Protein AF-A0A7C6LMD6-F1 (afdb_monomer)

Sequence (128 aa):
MHQFEVVVISTDDIRRDVFGVQFDPELEPAVWKLAYERLEAALQAEKVVCFDATNTTIERRKPLIERAKKYNAAVEAVVFLQDPAVLLKRNAERPPGKKVPEEVIWEKVQDMEIPSFQEGFDRILIYR

Secondary structure (DSSP, 8-state):
-----EEEEEHHHHHHHHH--S--TTTHHHHHHHHHHHHHHHHHTT-EEEEES---SHHHHHHHHHHHHHTT---EEEEE---HHHHHHHHHTSPTTT---HHHHHHHHHT-----GGGT-SEEEEE-

Radius of gyration: 15.58 Å; Cα contacts (8 Å, |Δi|>4): 139; chains: 1; bounding box: 39×35×38 Å

pLDDT: mean 94.25, std 9.13, range [37.62, 98.5]

Nearest PDB structures (foldseek):
  4gp6-assembly1_B-2  TM=9.098E-01  e=7.990E-08  Acetivibrio thermocellus ATCC 27405
  4jst-assembly1_B  TM=9.126E-01  e=2.803E-07  Acetivibrio thermocellus ATCC 27405
  4mde-assembly1_A  TM=9.095E-01  e=1.109E-06  Acetivibrio thermocellus ATCC 27405
  4gp7-assembly1_B-2  TM=9.125E-01  e=1.326E-06  Acetivibrio thermocellus ATCC 27405
  9drz-assembly3_C  TM=7.047E-01  e=1.323E-04  Lichtheimia corymbifera

Mean predicted aligned error: 3.6 Å

Structure (mmCIF, N/CA/C/O backbone):
data_AF-A0A7C6LMD6-F1
#
_entry.id   AF-A0A7C6LMD6-F1
#
loop_
_atom_site.group_PDB
_atom_site.id
_atom_site.type_symbol
_atom_site.label_atom_id
_atom_site.label_alt_id
_atom_site.label_comp_id
_atom_site.label_asym_id
_atom_site.label_entity_id
_atom_site.label_seq_id
_atom_site.pdbx_PDB_ins_code
_atom_site.Cartn_x
_atom_site.Cartn_y
_atom_site.Cartn_z
_atom_site.occupancy
_atom_site.B_iso_or_equiv
_atom_site.auth_seq_id
_atom_site.auth_comp_id
_atom_site.auth_asym_id
_atom_site.auth_atom_id
_atom_site.pdbx_PDB_model_num
ATOM 1 N N . MET A 1 1 ? -20.567 -22.809 2.488 1.00 37.62 1 MET A N 1
ATOM 2 C CA . MET A 1 1 ? -19.432 -21.939 2.859 1.00 37.62 1 MET A CA 1
ATOM 3 C C . MET A 1 1 ? -19.731 -20.578 2.268 1.00 37.62 1 MET A C 1
ATOM 5 O O . MET A 1 1 ? -19.911 -20.511 1.061 1.00 37.62 1 MET A O 1
ATOM 9 N N . HIS A 1 2 ? -19.914 -19.543 3.086 1.00 45.59 2 HIS A N 1
ATOM 10 C CA . HIS A 1 2 ? -20.152 -18.197 2.566 1.00 45.59 2 HIS A CA 1
ATOM 11 C C . HIS A 1 2 ? -18.850 -17.734 1.900 1.00 45.59 2 HIS A C 1
ATOM 13 O O . HIS A 1 2 ? -17.845 -17.555 2.584 1.00 45.59 2 HIS A O 1
ATOM 19 N N . GLN A 1 3 ? -18.834 -17.652 0.567 1.00 49.62 3 GLN A N 1
ATOM 20 C CA . GLN A 1 3 ? 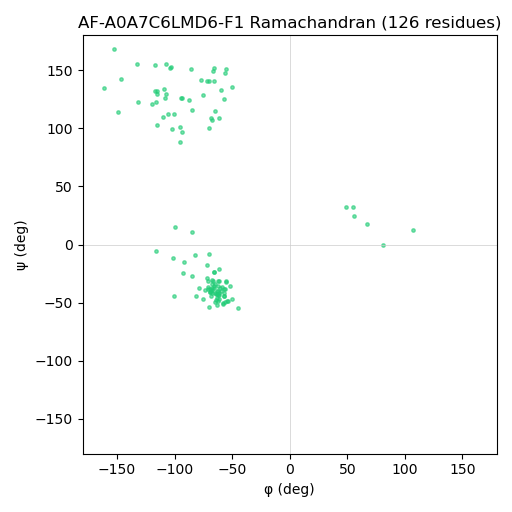-17.778 -16.953 -0.159 1.00 49.62 3 GLN A CA 1
ATOM 21 C C . GLN A 1 3 ? -17.849 -15.496 0.290 1.00 49.62 3 GLN A C 1
AT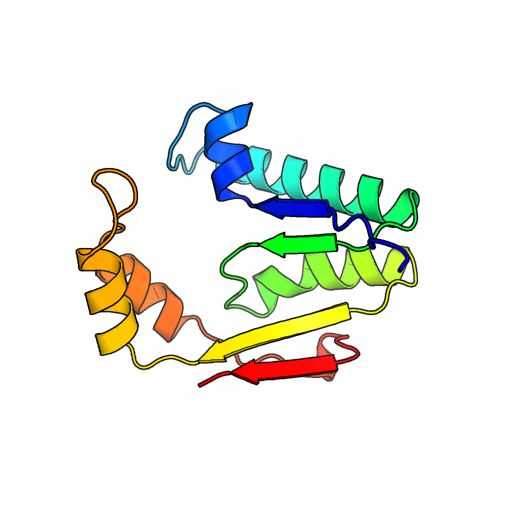OM 23 O O . GLN A 1 3 ? -18.816 -14.803 -0.016 1.00 49.62 3 GLN A O 1
ATOM 28 N N . PHE A 1 4 ? -16.870 -15.047 1.069 1.00 54.78 4 PHE A N 1
ATOM 29 C CA . PHE A 1 4 ? -16.697 -13.621 1.291 1.00 54.78 4 PHE A CA 1
ATOM 30 C C . PHE A 1 4 ? -16.333 -13.009 -0.060 1.00 54.78 4 PHE A C 1
ATOM 32 O O . PHE A 1 4 ? -15.308 -13.349 -0.648 1.00 54.78 4 PHE A O 1
ATOM 39 N N . GLU A 1 5 ? -17.215 -12.166 -0.583 1.00 79.06 5 GLU A N 1
ATOM 40 C CA . GLU A 1 5 ? -16.933 -11.367 -1.766 1.00 79.06 5 GLU A CA 1
ATOM 41 C C . GLU A 1 5 ? -15.902 -10.306 -1.363 1.00 79.06 5 GLU A C 1
ATOM 43 O O . GLU A 1 5 ? -16.228 -9.325 -0.693 1.00 79.06 5 GLU A O 1
ATOM 48 N N . VAL A 1 6 ? -14.635 -10.565 -1.693 1.00 90.75 6 VAL A N 1
ATOM 49 C CA . VAL A 1 6 ? -13.526 -9.644 -1.433 1.00 90.75 6 VAL A CA 1
ATOM 50 C C . VAL A 1 6 ? -13.400 -8.690 -2.611 1.00 90.75 6 VAL A C 1
ATOM 52 O O . VAL A 1 6 ? -13.213 -9.117 -3.750 1.00 90.75 6 VAL A O 1
ATOM 55 N N . VAL A 1 7 ? -13.460 -7.392 -2.331 1.00 96.06 7 VAL A N 1
ATOM 56 C CA . VAL A 1 7 ? -13.185 -6.345 -3.314 1.00 96.06 7 VAL A CA 1
ATOM 57 C C . VAL A 1 7 ? -11.680 -6.110 -3.350 1.00 96.06 7 VAL A C 1
ATOM 59 O O . VAL A 1 7 ? -11.092 -5.677 -2.360 1.00 96.06 7 VAL A O 1
ATOM 62 N N . VAL A 1 8 ? -11.046 -6.390 -4.487 1.00 97.12 8 VAL A N 1
ATOM 63 C CA . VAL A 1 8 ? -9.627 -6.082 -4.701 1.00 97.12 8 VAL A CA 1
ATOM 64 C C . VAL A 1 8 ? -9.511 -4.718 -5.373 1.00 97.12 8 VAL A C 1
ATOM 6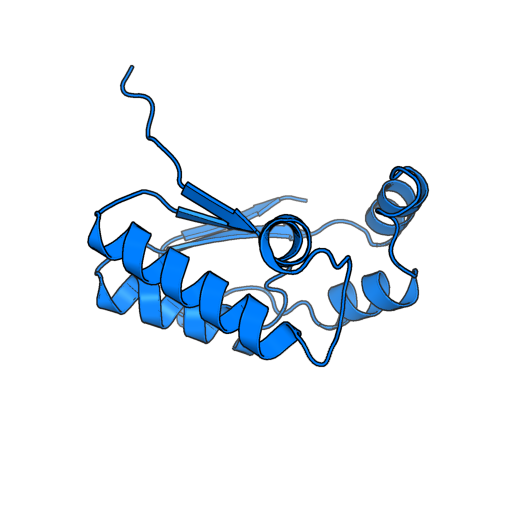6 O O . VAL A 1 8 ? -10.113 -4.476 -6.418 1.00 97.12 8 VAL A O 1
ATOM 69 N N . ILE A 1 9 ? -8.736 -3.819 -4.771 1.00 97.88 9 ILE A N 1
ATOM 70 C CA . ILE A 1 9 ? -8.435 -2.496 -5.317 1.00 97.88 9 ILE A CA 1
ATOM 71 C C . ILE A 1 9 ? -6.941 -2.450 -5.605 1.00 97.88 9 ILE A C 1
ATOM 73 O O . ILE A 1 9 ? -6.147 -2.285 -4.684 1.00 97.88 9 ILE A O 1
ATOM 77 N N . SER A 1 10 ? -6.570 -2.588 -6.877 1.00 97.31 10 SER A N 1
ATOM 78 C CA . SER A 1 10 ? -5.183 -2.477 -7.329 1.00 97.31 10 SER A CA 1
ATOM 79 C C . SER A 1 10 ? -4.959 -1.172 -8.086 1.00 97.31 10 SER A C 1
ATOM 81 O O . SER A 1 10 ? -5.701 -0.840 -9.014 1.00 97.31 10 SER A O 1
ATOM 83 N N . THR A 1 11 ? -3.921 -0.423 -7.707 1.00 96.25 11 THR A N 1
ATOM 84 C CA . THR A 1 11 ? -3.552 0.803 -8.443 1.00 96.25 11 THR A CA 1
ATOM 85 C C . THR A 1 11 ? -3.055 0.499 -9.855 1.00 96.25 11 THR A C 1
ATOM 87 O O . THR A 1 11 ? -3.329 1.279 -10.762 1.00 96.25 11 THR A O 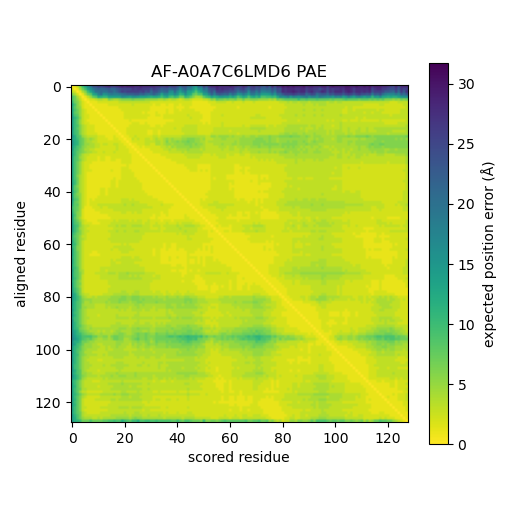1
ATOM 90 N N . ASP A 1 12 ? -2.419 -0.655 -10.078 1.00 93.75 12 ASP A N 1
ATOM 91 C CA . ASP A 1 12 ? -1.988 -1.086 -11.414 1.00 93.75 12 ASP A CA 1
ATOM 92 C C . ASP A 1 12 ? -3.178 -1.444 -12.309 1.00 93.75 12 ASP A C 1
ATOM 94 O O . ASP A 1 12 ? -3.184 -1.106 -13.494 1.00 93.75 12 ASP A O 1
ATOM 98 N N . ASP A 1 13 ? -4.213 -2.077 -11.750 1.00 95.31 13 ASP A N 1
ATOM 99 C CA . ASP A 1 13 ? -5.449 -2.341 -12.490 1.00 95.31 13 ASP A CA 1
ATOM 100 C C . ASP A 1 13 ? -6.200 -1.046 -12.798 1.00 95.31 13 ASP A C 1
ATOM 102 O O . ASP A 1 13 ? -6.713 -0.885 -13.899 1.00 95.31 13 ASP A O 1
ATOM 106 N N . ILE A 1 14 ? -6.208 -0.073 -11.881 1.00 97.25 14 ILE A N 1
ATOM 107 C CA . ILE A 1 14 ? -6.787 1.249 -12.155 1.00 97.25 14 ILE A CA 1
ATOM 108 C C . ILE A 1 14 ? -6.034 1.955 -13.290 1.00 97.25 14 ILE A C 1
ATOM 110 O O . ILE A 1 14 ? -6.677 2.427 -14.229 1.00 97.25 14 ILE A O 1
ATOM 114 N N . ARG A 1 15 ? -4.695 2.004 -13.240 1.00 96.31 15 ARG A N 1
ATOM 115 C CA . ARG A 1 15 ? -3.861 2.583 -14.311 1.00 96.31 15 ARG A CA 1
ATOM 116 C C . ARG A 1 15 ? -4.195 1.956 -15.665 1.00 96.31 15 ARG A C 1
ATOM 118 O O . ARG A 1 15 ? -4.469 2.672 -16.626 1.00 96.31 15 ARG A O 1
ATOM 125 N N . ARG A 1 16 ? -4.246 0.624 -15.717 1.00 94.56 16 ARG A N 1
ATOM 126 C CA . ARG A 1 16 ? -4.485 -0.132 -16.950 1.00 94.56 16 ARG A CA 1
ATOM 127 C C . ARG A 1 16 ? -5.916 0.013 -17.461 1.00 94.56 16 ARG A C 1
ATOM 129 O O . ARG A 1 16 ? -6.111 0.361 -18.619 1.00 94.56 16 ARG A O 1
ATOM 136 N N . ASP A 1 17 ? -6.905 -0.268 -16.620 1.00 96.00 17 ASP A N 1
ATOM 137 C CA . ASP A 1 17 ? -8.288 -0.481 -17.060 1.00 96.00 17 ASP A CA 1
ATOM 138 C C . ASP A 1 17 ? -9.065 0.832 -17.204 1.00 96.00 17 ASP A C 1
ATOM 140 O O . ASP A 1 17 ? -10.000 0.910 -17.998 1.00 96.00 17 ASP A O 1
ATOM 144 N N . VAL A 1 18 ? -8.691 1.866 -16.442 1.00 96.62 18 VAL A N 1
ATOM 145 C CA . VAL A 1 18 ? -9.368 3.173 -16.468 1.00 96.62 18 VAL A CA 1
ATOM 146 C C . VAL A 1 18 ? -8.594 4.190 -17.294 1.00 96.62 18 VAL A C 1
ATOM 148 O O . VAL A 1 18 ? -9.194 4.920 -18.077 1.00 96.62 18 VAL A O 1
ATOM 151 N N . PHE A 1 19 ? -7.272 4.243 -17.124 1.00 94.69 19 PHE A N 1
ATOM 152 C CA . PHE A 1 19 ? -6.434 5.259 -17.765 1.00 94.69 19 PHE A CA 1
ATOM 153 C C . PHE A 1 19 ? -5.693 4.741 -19.003 1.00 94.69 19 PHE A C 1
ATOM 155 O O . PHE A 1 19 ? -5.151 5.542 -19.757 1.00 94.69 19 PHE A O 1
ATOM 162 N N . GLY A 1 20 ? -5.679 3.427 -19.249 1.00 94.06 20 GLY A N 1
ATOM 163 C CA . GLY A 1 20 ? -4.998 2.841 -20.406 1.00 94.06 20 GLY A CA 1
ATOM 164 C C . GLY A 1 20 ? -3.472 2.963 -20.360 1.00 94.06 20 GLY A C 1
ATOM 165 O O . GLY A 1 20 ? -2.825 2.814 -21.394 1.00 94.06 20 GLY A O 1
ATOM 166 N N . VAL A 1 21 ? -2.890 3.234 -19.188 1.00 90.12 21 VAL A N 1
ATOM 167 C CA . VAL A 1 21 ? -1.445 3.444 -19.008 1.00 90.12 21 VAL A CA 1
ATOM 168 C C . VAL A 1 21 ? -0.842 2.379 -18.103 1.00 90.12 21 VAL A C 1
ATOM 170 O O . VAL A 1 21 ? -1.514 1.803 -17.250 1.00 90.12 21 VAL A O 1
ATOM 173 N N . GLN A 1 22 ? 0.454 2.116 -18.268 1.00 86.94 22 GLN A N 1
ATOM 174 C CA . GLN A 1 22 ? 1.201 1.297 -17.312 1.00 86.94 22 GLN A CA 1
ATOM 175 C C . GLN A 1 22 ? 1.633 2.132 -16.099 1.00 86.94 22 GLN A C 1
ATOM 177 O O . GLN A 1 22 ? 1.497 1.683 -14.966 1.00 86.94 22 GLN A O 1
ATOM 182 N N . PHE A 1 23 ? 2.143 3.338 -16.346 1.00 89.81 23 PHE A N 1
ATOM 183 C CA . PHE A 1 23 ? 2.515 4.325 -15.340 1.00 89.81 23 PHE A CA 1
ATOM 184 C C . PHE A 1 23 ? 2.604 5.700 -16.004 1.00 89.81 23 PHE A C 1
ATOM 186 O O . PHE A 1 23 ? 3.184 5.817 -17.083 1.00 89.81 23 PHE A O 1
ATOM 193 N N . ASP A 1 24 ? 2.037 6.713 -15.357 1.00 91.75 24 ASP A N 1
ATOM 194 C CA . ASP A 1 24 ? 2.117 8.108 -15.782 1.00 91.75 24 ASP A CA 1
ATOM 195 C C . ASP A 1 24 ? 2.071 9.010 -14.531 1.00 91.75 24 ASP A C 1
ATOM 197 O O . ASP A 1 24 ? 1.040 9.035 -13.847 1.00 91.75 24 ASP A O 1
ATOM 201 N N . PRO A 1 25 ? 3.160 9.737 -14.206 1.00 92.88 25 PRO A N 1
ATOM 202 C CA . PRO A 1 25 ? 3.211 10.631 -13.052 1.00 92.88 25 PRO A CA 1
ATOM 203 C C . PRO A 1 25 ? 2.108 11.696 -13.029 1.00 92.88 25 PRO A C 1
ATOM 205 O O . PRO A 1 25 ? 1.662 12.073 -11.945 1.00 92.88 25 PRO A O 1
ATOM 208 N N . GLU A 1 26 ? 1.651 12.175 -14.190 1.00 96.50 26 GLU A N 1
ATOM 209 C CA . GLU A 1 26 ? 0.600 13.196 -14.276 1.00 96.50 26 GLU A CA 1
ATOM 210 C C . GLU A 1 26 ? -0.774 12.623 -13.904 1.00 96.50 26 GLU A C 1
ATOM 212 O O . GLU A 1 26 ? -1.628 13.331 -13.364 1.00 96.50 26 GLU A O 1
ATOM 217 N N . LEU A 1 27 ? -0.975 11.321 -14.133 1.00 96.25 27 LEU A N 1
ATOM 218 C CA . LEU A 1 27 ? -2.219 10.614 -13.830 1.00 96.25 27 LEU A CA 1
ATOM 219 C C . LEU A 1 27 ? -2.229 9.975 -12.438 1.00 96.25 27 LEU A C 1
ATOM 221 O O . LEU A 1 27 ? -3.308 9.651 -11.938 1.00 96.25 27 LEU A O 1
ATOM 225 N N . GLU A 1 28 ? -1.079 9.839 -11.770 1.00 95.44 28 GLU A N 1
ATOM 226 C CA . GLU A 1 28 ? -0.993 9.270 -10.419 1.00 95.44 28 GLU A CA 1
ATOM 227 C C . GLU A 1 28 ? -1.984 9.910 -9.427 1.00 95.44 28 GLU A C 1
ATOM 229 O O . GLU A 1 28 ? -2.702 9.163 -8.753 1.00 95.44 28 GLU A O 1
ATOM 234 N N . PRO A 1 29 ? -2.130 11.249 -9.335 1.00 97.12 29 PRO A N 1
ATOM 235 C CA . PRO A 1 29 ? -3.121 11.848 -8.442 1.00 97.12 29 PRO A CA 1
ATOM 236 C C . PRO A 1 29 ? -4.554 11.373 -8.724 1.00 97.12 29 PRO A C 1
ATOM 238 O O . PRO A 1 29 ? -5.321 11.134 -7.789 1.00 97.12 29 PRO A O 1
ATOM 241 N N . ALA A 1 30 ? -4.916 11.194 -9.999 1.00 97.94 30 ALA A N 1
ATOM 242 C CA . ALA A 1 30 ? -6.236 10.720 -10.406 1.00 97.94 30 ALA A CA 1
ATOM 243 C C . ALA A 1 30 ? -6.426 9.220 -10.120 1.00 97.94 30 ALA A C 1
ATOM 245 O O . ALA A 1 30 ? -7.486 8.820 -9.634 1.00 97.94 30 ALA A O 1
ATOM 246 N N . VAL A 1 31 ? -5.391 8.404 -10.343 1.00 98.06 31 VAL A N 1
ATOM 247 C CA . VAL A 1 31 ? -5.365 6.972 -9.998 1.00 98.06 31 VAL A CA 1
ATOM 248 C C . VAL A 1 31 ? -5.602 6.779 -8.501 1.00 98.06 31 VAL A C 1
ATOM 250 O O . VAL A 1 31 ? -6.489 6.020 -8.109 1.00 98.06 31 VAL A O 1
ATOM 253 N N . TRP A 1 32 ? -4.854 7.493 -7.655 1.00 97.62 32 TRP A N 1
ATOM 254 C CA . TRP A 1 32 ? -4.986 7.392 -6.200 1.00 97.62 32 TRP A CA 1
ATOM 255 C C . TRP A 1 32 ? -6.322 7.929 -5.702 1.00 97.62 32 TRP A C 1
ATOM 257 O O . TRP A 1 32 ? -6.937 7.306 -4.838 1.00 97.62 32 TRP A O 1
ATOM 267 N N . LYS A 1 33 ? -6.814 9.033 -6.279 1.00 98.19 33 LYS A N 1
ATOM 268 C CA . LYS A 1 33 ? -8.156 9.542 -5.983 1.00 98.19 33 LYS A CA 1
ATOM 269 C C . LYS A 1 33 ? -9.216 8.470 -6.243 1.00 98.19 33 LYS A C 1
ATOM 271 O O . LYS A 1 33 ? -10.007 8.181 -5.349 1.00 98.19 33 LYS A O 1
ATOM 276 N N . LEU A 1 34 ? -9.182 7.828 -7.411 1.00 98.31 34 LEU A N 1
ATOM 277 C CA . LEU A 1 34 ? -10.134 6.772 -7.750 1.00 98.31 34 LEU A CA 1
ATOM 278 C C . LEU A 1 34 ? -9.976 5.532 -6.855 1.00 98.31 34 LEU A C 1
ATOM 280 O O . LEU A 1 34 ? -10.970 4.922 -6.467 1.00 98.31 34 LEU A O 1
ATOM 284 N N . ALA A 1 35 ? -8.746 5.158 -6.493 1.00 98.38 35 ALA A N 1
ATOM 285 C CA . ALA A 1 35 ? -8.503 4.052 -5.568 1.00 98.38 35 ALA A CA 1
ATOM 286 C C . ALA A 1 35 ? -9.126 4.322 -4.187 1.00 98.38 35 ALA A C 1
ATOM 288 O O . ALA A 1 35 ? -9.756 3.436 -3.609 1.00 98.38 35 ALA A O 1
ATOM 289 N N . TY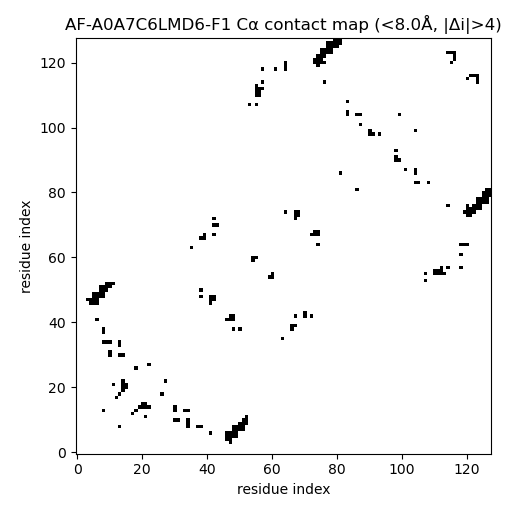R A 1 36 ? -9.007 5.553 -3.683 1.00 98.50 36 TYR A N 1
ATOM 290 C CA . TYR A 1 36 ? -9.631 5.970 -2.428 1.0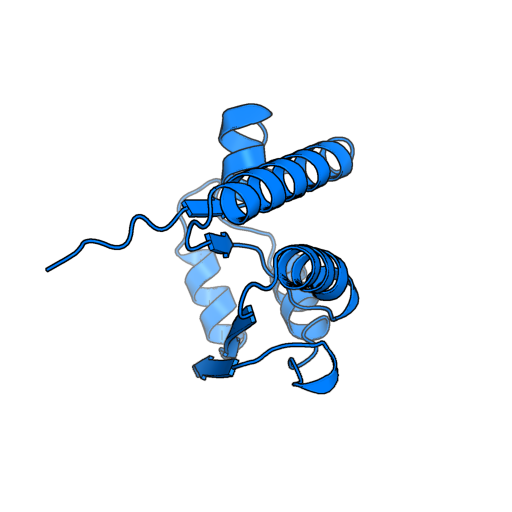0 98.50 36 TYR A CA 1
ATOM 291 C C . TYR A 1 36 ? -11.158 6.030 -2.518 1.00 98.50 36 TYR A C 1
ATOM 293 O O . TYR A 1 36 ? -11.827 5.578 -1.595 1.00 98.50 36 TYR A O 1
ATOM 301 N N . GLU A 1 37 ? -11.718 6.518 -3.626 1.00 98.38 37 GLU A N 1
ATOM 302 C CA . GLU A 1 37 ? -13.170 6.511 -3.857 1.00 98.38 37 GLU A CA 1
ATOM 303 C C . GLU A 1 37 ? -13.729 5.081 -3.874 1.00 98.38 37 GLU A C 1
ATOM 305 O O . GLU A 1 37 ? -14.738 4.802 -3.226 1.00 98.38 37 GLU A O 1
ATOM 310 N N . ARG A 1 38 ? -13.040 4.145 -4.544 1.00 98.38 38 ARG A N 1
ATOM 311 C CA . ARG A 1 38 ? -13.406 2.718 -4.542 1.00 98.38 38 ARG A CA 1
ATOM 312 C C . ARG A 1 38 ? -13.312 2.104 -3.147 1.00 98.38 38 ARG A C 1
ATOM 314 O O . ARG A 1 38 ? -14.178 1.313 -2.782 1.00 98.38 38 ARG A O 1
ATOM 321 N N . LEU A 1 39 ? -12.289 2.473 -2.373 1.00 98.38 39 LEU A N 1
ATOM 322 C CA . LEU A 1 39 ? -12.119 2.010 -0.997 1.00 98.38 39 LEU A CA 1
ATOM 323 C C . LEU A 1 39 ? -13.278 2.488 -0.120 1.00 98.38 39 LEU A C 1
ATOM 325 O O . LEU A 1 39 ? -13.915 1.669 0.532 1.00 98.38 39 LEU A O 1
ATOM 329 N N . GLU A 1 40 ? -13.589 3.786 -0.131 1.00 98.38 40 GLU A N 1
ATOM 330 C CA . GLU A 1 40 ? -14.687 4.339 0.672 1.00 98.38 40 GLU A CA 1
ATOM 331 C C . GLU A 1 40 ? -16.045 3.756 0.261 1.00 98.38 40 GLU A C 1
ATOM 333 O O . GLU A 1 40 ? -16.833 3.398 1.133 1.00 98.38 40 GLU A O 1
ATOM 338 N N . ALA A 1 41 ? -16.301 3.569 -1.038 1.00 97.94 41 ALA A N 1
ATOM 339 C CA . ALA A 1 41 ? -17.533 2.941 -1.517 1.00 97.94 41 ALA A CA 1
ATOM 340 C C . ALA A 1 41 ? -17.669 1.479 -1.054 1.00 97.94 41 ALA A C 1
ATOM 342 O O . ALA A 1 41 ? -18.744 1.064 -0.620 1.00 97.94 41 ALA A O 1
ATOM 343 N N . ALA A 1 42 ? -16.585 0.698 -1.111 1.00 97.38 42 ALA A N 1
ATOM 344 C CA . ALA A 1 42 ? -16.589 -0.690 -0.657 1.00 97.38 42 ALA A CA 1
ATOM 345 C C . ALA A 1 42 ? -16.760 -0.798 0.868 1.00 97.38 42 ALA A C 1
ATOM 347 O O . ALA A 1 42 ? -17.539 -1.626 1.338 1.00 97.38 42 ALA A O 1
ATOM 348 N N . LEU A 1 43 ? -16.091 0.072 1.632 1.00 97.12 43 LEU A N 1
ATOM 349 C CA . LEU A 1 43 ? -16.234 0.146 3.088 1.00 97.12 43 LEU A CA 1
ATOM 350 C C . LEU A 1 43 ? -17.647 0.575 3.502 1.00 97.12 43 LEU A C 1
ATOM 352 O O . LEU A 1 43 ? -18.221 -0.012 4.413 1.00 97.12 43 LEU A O 1
ATOM 356 N N . GLN A 1 44 ? -18.237 1.552 2.807 1.00 97.38 44 GLN A N 1
ATOM 357 C CA . GLN A 1 44 ? -19.619 1.977 3.033 1.00 97.38 44 GLN A CA 1
ATOM 358 C C . GLN A 1 44 ? -20.627 0.853 2.757 1.00 97.38 44 GLN A C 1
ATOM 360 O O . GLN A 1 44 ? -21.673 0.796 3.397 1.00 97.38 44 GLN A O 1
ATOM 365 N N . ALA A 1 45 ? -20.316 -0.037 1.815 1.00 96.25 45 ALA A N 1
ATOM 366 C CA . ALA A 1 45 ? -21.105 -1.227 1.515 1.00 96.25 45 ALA A CA 1
ATOM 367 C C . ALA A 1 45 ? -20.771 -2.432 2.420 1.00 96.25 45 ALA A C 1
ATOM 369 O O . ALA A 1 45 ? -21.187 -3.549 2.108 1.00 96.25 45 ALA A O 1
ATOM 370 N N . GLU A 1 46 ? -20.001 -2.223 3.496 1.00 95.75 46 GLU A N 1
ATOM 371 C CA . GLU A 1 46 ? -19.579 -3.247 4.465 1.00 95.75 46 GLU A CA 1
ATOM 372 C C . GLU A 1 46 ? -18.872 -4.454 3.814 1.00 95.75 46 GLU A C 1
ATOM 374 O O . GLU A 1 46 ? -18.973 -5.596 4.269 1.00 95.75 46 GLU A O 1
ATOM 379 N N . LYS A 1 47 ? -18.144 -4.216 2.715 1.00 96.12 47 LYS A N 1
ATOM 380 C CA . LYS A 1 47 ? -17.386 -5.255 2.008 1.00 96.12 47 LYS A CA 1
ATOM 381 C C . LYS A 1 47 ? -16.002 -5.451 2.620 1.00 96.12 47 LYS A C 1
ATOM 383 O O . LYS A 1 47 ? -15.376 -4.518 3.119 1.00 96.12 47 LYS A O 1
ATOM 388 N N . VAL A 1 48 ? -15.484 -6.673 2.495 1.00 96.19 48 VAL A N 1
ATOM 389 C CA . VAL A 1 48 ? -14.073 -6.966 2.773 1.00 96.19 48 VAL A CA 1
ATOM 390 C C . VAL A 1 48 ? -13.235 -6.436 1.613 1.00 96.19 48 VAL A C 1
ATOM 392 O O . VAL A 1 48 ? -13.514 -6.755 0.457 1.00 96.19 48 VAL A O 1
ATOM 395 N N . VAL A 1 49 ? -12.204 -5.646 1.914 1.00 97.62 49 VAL A N 1
ATOM 396 C CA . VAL A 1 49 ? -11.348 -5.013 0.903 1.00 97.62 49 VAL A CA 1
ATOM 397 C C . VAL A 1 49 ? -9.914 -5.517 1.018 1.00 97.62 49 VAL A C 1
ATOM 399 O O . VAL A 1 49 ? -9.331 -5.514 2.099 1.00 97.62 49 VAL A O 1
ATOM 402 N N . CYS A 1 50 ? -9.326 -5.896 -0.115 1.00 97.88 50 CYS A N 1
ATOM 403 C CA . CYS A 1 50 ? -7.888 -6.068 -0.268 1.00 97.88 50 CYS A CA 1
ATOM 404 C C . CYS A 1 50 ? -7.348 -4.892 -1.090 1.00 97.88 50 CYS A C 1
ATOM 406 O O . CYS A 1 50 ? -7.684 -4.745 -2.265 1.00 97.88 50 CYS A O 1
ATOM 408 N N . PHE A 1 51 ? -6.545 -4.032 -0.464 1.00 98.12 51 PHE A N 1
ATOM 409 C CA . PHE A 1 51 ? -5.933 -2.889 -1.139 1.00 98.12 51 PHE A CA 1
ATOM 410 C C . PHE A 1 51 ? -4.521 -3.262 -1.606 1.00 98.12 51 PHE A C 1
ATOM 412 O O . PHE A 1 51 ? -3.582 -3.293 -0.809 1.00 98.12 51 PHE A O 1
ATOM 419 N N . ASP A 1 52 ? -4.387 -3.560 -2.896 1.00 96.88 52 ASP A N 1
ATOM 420 C CA . ASP A 1 52 ? -3.164 -4.060 -3.519 1.00 96.88 52 ASP A CA 1
ATOM 421 C C . ASP A 1 52 ? -2.328 -2.908 -4.102 1.00 96.88 52 ASP A C 1
ATOM 423 O O . ASP A 1 52 ? -2.567 -2.371 -5.188 1.00 96.88 52 ASP A O 1
ATOM 427 N N . ALA A 1 53 ? -1.349 -2.486 -3.313 1.00 95.00 53 ALA A N 1
ATOM 428 C CA . ALA A 1 53 ? -0.307 -1.548 -3.693 1.00 95.00 53 ALA A CA 1
ATOM 429 C C . ALA A 1 53 ? 0.936 -1.831 -2.841 1.00 95.00 53 ALA A C 1
ATOM 431 O O . ALA A 1 53 ? 0.869 -2.547 -1.842 1.00 95.00 53 ALA A O 1
ATOM 432 N N . THR A 1 54 ? 2.079 -1.242 -3.195 1.00 92.50 54 THR A N 1
ATOM 433 C CA . THR A 1 54 ? 3.340 -1.513 -2.484 1.00 92.50 54 THR A CA 1
ATOM 434 C C . THR A 1 54 ? 3.293 -1.132 -1.003 1.00 92.50 54 THR A C 1
ATOM 436 O O . THR A 1 54 ? 3.862 -1.848 -0.190 1.00 92.50 54 THR A O 1
ATOM 439 N N . ASN A 1 55 ? 2.617 -0.031 -0.644 1.00 96.38 55 ASN A N 1
ATOM 440 C CA . ASN A 1 55 ? 2.341 0.376 0.744 1.00 96.38 55 ASN A CA 1
ATOM 441 C C . ASN A 1 55 ? 3.567 0.354 1.690 1.00 96.38 55 ASN A C 1
ATOM 443 O O . ASN A 1 55 ? 3.441 0.103 2.890 1.00 96.38 55 ASN A O 1
ATOM 447 N N . THR A 1 56 ? 4.757 0.630 1.145 1.00 95.69 56 THR A N 1
ATOM 448 C CA . THR A 1 56 ? 6.045 0.471 1.840 1.00 95.69 56 THR A CA 1
ATOM 449 C C . THR A 1 56 ? 6.260 1.500 2.943 1.00 95.69 56 THR A C 1
ATOM 451 O O . THR A 1 56 ? 6.851 1.156 3.960 1.00 95.69 56 THR A O 1
ATOM 454 N N . THR A 1 57 ? 5.717 2.712 2.793 1.00 97.50 57 THR A N 1
ATOM 455 C CA . THR A 1 57 ? 5.896 3.809 3.754 1.00 97.50 57 THR A CA 1
ATOM 456 C C . THR A 1 57 ? 4.676 4.025 4.652 1.00 97.50 57 THR A C 1
ATOM 458 O O . THR A 1 57 ? 3.532 3.785 4.248 1.00 97.50 57 THR A O 1
ATOM 461 N N . ILE A 1 58 ? 4.902 4.550 5.856 1.00 98.00 58 ILE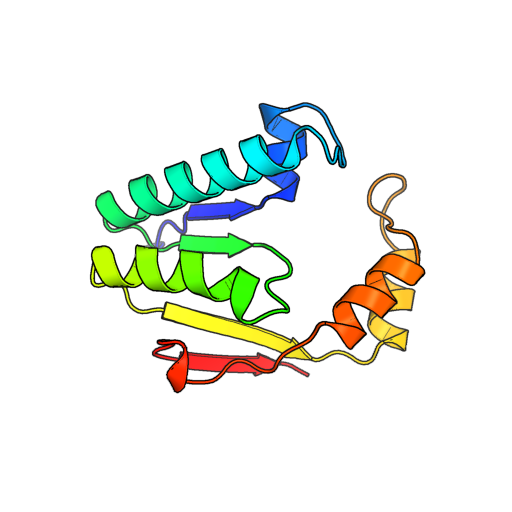 A N 1
ATOM 462 C CA . ILE A 1 58 ? 3.869 4.982 6.808 1.00 98.00 58 ILE A CA 1
ATOM 463 C C . ILE A 1 58 ? 2.963 6.027 6.151 1.00 98.00 58 ILE A C 1
ATOM 465 O O . ILE A 1 58 ? 1.737 5.936 6.235 1.00 98.00 58 ILE A O 1
ATOM 469 N N . GLU A 1 59 ? 3.545 6.992 5.431 1.00 97.12 59 GLU A N 1
ATOM 470 C CA . GLU A 1 59 ? 2.791 8.036 4.726 1.00 97.12 59 GLU A CA 1
ATOM 471 C C . GLU A 1 59 ? 1.817 7.462 3.695 1.00 97.12 59 GLU A C 1
ATOM 473 O O . GLU A 1 59 ? 0.706 7.970 3.539 1.00 97.12 59 GLU A O 1
ATOM 478 N N . ARG A 1 60 ? 2.202 6.374 3.014 1.00 96.38 60 ARG A N 1
ATOM 479 C CA . ARG A 1 60 ? 1.337 5.695 2.048 1.00 96.38 60 ARG A CA 1
ATOM 480 C C . ARG A 1 60 ? 0.189 4.954 2.730 1.00 96.38 60 ARG A C 1
ATOM 482 O O . ARG A 1 60 ? -0.916 4.926 2.190 1.00 96.38 60 ARG A O 1
ATOM 489 N N . ARG A 1 61 ? 0.439 4.359 3.900 1.00 98.25 61 ARG A N 1
ATOM 490 C CA . ARG A 1 61 ? -0.550 3.564 4.648 1.00 98.25 61 ARG A CA 1
ATOM 491 C C . ARG A 1 61 ? -1.542 4.428 5.417 1.00 98.25 61 ARG A C 1
ATOM 493 O O . ARG A 1 61 ? -2.727 4.103 5.442 1.00 98.25 61 ARG A O 1
ATOM 500 N N . LYS A 1 62 ? -1.096 5.552 5.981 1.00 98.19 62 LYS A N 1
ATOM 501 C CA . LYS A 1 62 ? -1.916 6.480 6.775 1.00 98.19 62 LYS A CA 1
ATOM 502 C C . LYS A 1 62 ? -3.292 6.803 6.155 1.00 98.19 62 LYS A C 1
ATOM 504 O O . LYS A 1 62 ? -4.294 6.538 6.819 1.00 98.19 62 LYS A O 1
ATOM 509 N N . PRO A 1 63 ? -3.405 7.283 4.898 1.00 98.00 63 PRO A N 1
ATOM 510 C CA . PRO A 1 63 ? -4.702 7.617 4.306 1.00 98.00 63 PRO A CA 1
ATOM 511 C C . PRO A 1 63 ? -5.626 6.407 4.097 1.00 98.00 63 PRO A C 1
ATOM 513 O O . PRO A 1 63 ? -6.842 6.594 4.003 1.00 98.00 63 PRO A O 1
ATOM 516 N N . LEU A 1 64 ? -5.081 5.189 3.997 1.00 98.31 64 LEU A N 1
ATOM 517 C CA . LEU A 1 64 ? -5.865 3.954 3.901 1.00 98.31 64 LEU A CA 1
ATOM 518 C C . LEU A 1 64 ? -6.446 3.585 5.267 1.00 98.31 64 LEU A C 1
ATOM 520 O O . LEU A 1 64 ? -7.640 3.305 5.376 1.00 98.31 64 LEU A O 1
ATOM 524 N N . ILE A 1 65 ? -5.611 3.638 6.308 1.00 98.50 65 ILE A N 1
ATOM 525 C CA . ILE A 1 65 ? -6.009 3.315 7.681 1.00 98.50 65 ILE A CA 1
ATOM 526 C C . ILE A 1 65 ? -7.061 4.312 8.172 1.00 98.50 65 ILE A C 1
ATOM 528 O O . ILE A 1 65 ? -8.105 3.898 8.667 1.00 98.50 65 ILE A O 1
ATOM 532 N N . GLU A 1 66 ? -6.841 5.616 7.980 1.00 98.38 66 GLU A N 1
ATOM 533 C CA . GLU A 1 66 ? -7.794 6.661 8.383 1.00 98.38 66 GLU A CA 1
ATOM 534 C C . GLU A 1 66 ? -9.175 6.456 7.744 1.00 98.38 66 GLU A C 1
ATOM 536 O O . GLU A 1 66 ? -10.201 6.560 8.422 1.00 98.38 66 GLU A O 1
ATOM 541 N N . ARG A 1 67 ? -9.215 6.092 6.454 1.00 98.31 67 ARG A N 1
ATOM 542 C CA . ARG A 1 67 ? -10.464 5.759 5.758 1.00 98.31 67 ARG A CA 1
ATOM 543 C C . ARG A 1 67 ? -11.114 4.519 6.338 1.00 98.31 67 ARG A C 1
ATOM 545 O O . ARG A 1 67 ? -12.284 4.578 6.679 1.00 98.31 67 ARG A O 1
ATOM 552 N N . ALA A 1 68 ? -10.377 3.427 6.508 1.00 98.00 68 ALA A N 1
ATOM 553 C CA . ALA A 1 68 ? -10.928 2.210 7.096 1.00 98.00 68 ALA A CA 1
ATOM 554 C C . ALA A 1 68 ? -11.521 2.464 8.495 1.00 98.00 68 ALA A C 1
ATOM 556 O O . ALA A 1 68 ? -12.654 2.067 8.775 1.00 98.00 68 ALA A O 1
ATOM 557 N N . LYS A 1 69 ? -10.816 3.224 9.342 1.00 97.56 69 LYS A N 1
ATOM 558 C CA . LYS A 1 69 ? -11.273 3.566 10.696 1.00 97.56 69 LYS A CA 1
ATOM 559 C C . LYS A 1 69 ? -12.499 4.480 10.711 1.00 97.56 69 LYS A C 1
ATOM 561 O O . LYS A 1 69 ? -13.360 4.284 11.563 1.00 97.56 69 LYS A O 1
ATOM 566 N N . LYS A 1 70 ? -12.651 5.404 9.752 1.00 98.06 70 LYS A N 1
ATOM 567 C CA . LYS A 1 70 ? -13.880 6.215 9.580 1.00 98.06 70 LYS A CA 1
ATOM 568 C C . LYS A 1 70 ? -15.137 5.347 9.423 1.00 98.06 70 LYS A C 1
ATOM 570 O O . LYS A 1 70 ? -16.210 5.754 9.857 1.00 98.06 70 LYS A O 1
ATOM 575 N N . TYR A 1 71 ? -15.000 4.159 8.835 1.00 97.62 71 TYR A N 1
ATOM 576 C CA . TYR A 1 71 ? -16.085 3.190 8.650 1.00 97.62 71 TYR A CA 1
ATOM 577 C C . TYR A 1 71 ? -16.082 2.065 9.702 1.00 97.62 71 TYR A C 1
ATOM 579 O O . TYR A 1 71 ? -16.758 1.059 9.520 1.00 97.62 71 TYR A O 1
ATOM 587 N N . ASN A 1 72 ? -15.341 2.216 10.809 1.00 97.19 72 ASN A N 1
ATOM 588 C CA . ASN A 1 72 ? -15.180 1.201 11.862 1.00 97.19 72 ASN A CA 1
ATOM 589 C C . ASN A 1 72 ? -14.668 -0.164 11.357 1.00 97.19 72 ASN A C 1
ATOM 591 O O . ASN A 1 72 ? -14.906 -1.191 11.993 1.00 97.19 72 ASN A O 1
ATOM 595 N N . ALA A 1 73 ? -13.960 -0.192 10.225 1.00 97.56 73 ALA A N 1
ATOM 596 C CA . ALA A 1 73 ? -13.397 -1.422 9.691 1.00 97.56 73 ALA A CA 1
ATOM 597 C C . ALA A 1 73 ? -12.129 -1.829 10.455 1.00 97.56 73 ALA A C 1
ATOM 599 O O . ALA A 1 73 ? -11.295 -0.990 10.814 1.00 97.56 73 ALA A O 1
ATOM 600 N N . ALA A 1 74 ? -11.972 -3.138 10.662 1.00 97.88 74 ALA A N 1
ATOM 601 C CA . ALA A 1 74 ? -10.707 -3.710 11.104 1.00 97.88 74 ALA A CA 1
ATOM 602 C C . ALA A 1 74 ? -9.672 -3.620 9.973 1.00 97.88 74 ALA A C 1
ATOM 604 O O . ALA A 1 74 ? -9.995 -3.834 8.803 1.00 97.88 74 ALA A O 1
ATOM 605 N N . VAL A 1 75 ? -8.427 -3.311 10.322 1.00 98.19 75 VAL A N 1
ATOM 606 C CA . VAL A 1 75 ? -7.336 -3.071 9.378 1.00 98.19 75 VAL A CA 1
ATOM 607 C C . VAL A 1 75 ? -6.220 -4.076 9.621 1.00 98.19 75 VAL A C 1
ATOM 609 O O . VAL A 1 75 ? -5.638 -4.131 10.704 1.00 98.19 75 VAL A O 1
ATOM 612 N N . GLU A 1 76 ? -5.893 -4.856 8.595 1.00 98.31 76 GLU A N 1
ATOM 613 C CA . GLU A 1 76 ? -4.820 -5.847 8.633 1.00 98.31 76 GLU A CA 1
ATOM 614 C C . GLU A 1 76 ? -3.702 -5.477 7.655 1.00 98.31 76 GLU A C 1
ATOM 616 O O . GLU A 1 76 ? -3.960 -5.176 6.490 1.00 98.31 76 GLU A O 1
ATOM 621 N N . ALA A 1 77 ? -2.453 -5.529 8.123 1.00 98.19 77 ALA A N 1
ATOM 622 C CA . ALA A 1 77 ? -1.277 -5.469 7.265 1.00 98.19 77 ALA A CA 1
ATOM 623 C C . ALA A 1 77 ? -0.795 -6.884 6.927 1.00 98.19 77 ALA A C 1
ATOM 625 O O 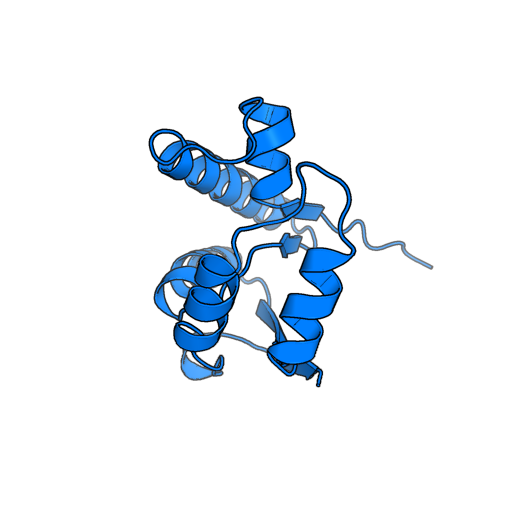. ALA A 1 77 ? -0.493 -7.672 7.826 1.00 98.19 77 ALA A O 1
ATOM 626 N N . VAL A 1 78 ? -0.646 -7.173 5.634 1.00 97.75 78 VAL A N 1
ATOM 627 C CA . VAL A 1 78 ? 0.036 -8.369 5.127 1.00 97.75 78 VAL A CA 1
ATOM 628 C C . VAL A 1 78 ? 1.348 -7.931 4.489 1.00 97.75 78 VAL A C 1
ATOM 630 O O . VAL A 1 78 ? 1.356 -7.274 3.452 1.00 97.75 78 VAL A O 1
ATOM 633 N N . VAL A 1 79 ? 2.462 -8.269 5.132 1.00 96.75 79 VAL A N 1
ATOM 634 C CA . VAL A 1 79 ? 3.799 -7.793 4.770 1.00 96.75 79 VAL A CA 1
ATOM 635 C C . VAL A 1 79 ? 4.607 -8.927 4.164 1.00 96.75 79 VAL A C 1
ATOM 637 O O . VAL A 1 79 ? 4.792 -9.968 4.794 1.00 96.75 79 VAL A O 1
ATOM 640 N N . PHE A 1 80 ? 5.150 -8.701 2.971 1.00 94.94 80 PHE A N 1
ATOM 641 C CA . PHE A 1 80 ? 6.084 -9.616 2.320 1.00 94.94 80 PHE A CA 1
ATOM 642 C C . PHE A 1 80 ? 7.510 -9.081 2.462 1.00 94.94 80 PHE A C 1
ATOM 644 O O . PHE A 1 80 ? 7.931 -8.203 1.712 1.00 94.94 80 PHE A O 1
ATOM 651 N N . LEU A 1 81 ? 8.261 -9.617 3.423 1.00 92.94 81 LEU A N 1
ATOM 652 C CA . LEU A 1 81 ? 9.677 -9.308 3.622 1.00 92.94 81 LEU A CA 1
ATOM 653 C C . LEU A 1 81 ? 10.522 -10.365 2.915 1.00 92.94 81 LEU A C 1
ATOM 655 O O . LEU A 1 81 ? 10.857 -11.392 3.494 1.00 92.94 81 LEU A O 1
ATOM 659 N N . GLN A 1 82 ? 10.820 -10.131 1.642 1.00 93.94 82 GLN A N 1
ATOM 660 C CA . GLN A 1 82 ? 11.615 -11.038 0.813 1.00 93.94 82 GLN A CA 1
ATOM 661 C C . GLN A 1 82 ? 13.038 -10.507 0.636 1.00 93.94 82 GLN A C 1
ATOM 663 O O . GLN A 1 82 ? 13.256 -9.296 0.627 1.00 93.94 82 GLN A O 1
ATOM 668 N N . ASP A 1 83 ? 13.990 -11.415 0.429 1.00 94.25 83 ASP A N 1
ATOM 669 C CA . ASP A 1 83 ? 15.347 -11.047 0.027 1.00 94.25 83 ASP A CA 1
ATOM 670 C C . ASP A 1 83 ? 15.318 -10.278 -1.316 1.00 94.25 83 ASP A C 1
ATOM 672 O O . ASP A 1 83 ? 14.646 -10.731 -2.257 1.00 94.25 83 ASP A O 1
ATOM 676 N N . PRO A 1 84 ? 16.030 -9.140 -1.451 1.00 94.50 84 PRO A N 1
ATOM 677 C CA . PRO A 1 84 ? 16.091 -8.382 -2.700 1.00 94.50 84 PRO A CA 1
ATOM 678 C C . PRO A 1 84 ? 16.482 -9.226 -3.919 1.00 94.50 84 PRO A C 1
ATOM 680 O O . PRO A 1 84 ? 15.918 -9.034 -4.995 1.00 94.50 84 PRO A O 1
ATOM 683 N N . ALA A 1 85 ? 17.363 -10.220 -3.768 1.00 95.62 85 ALA A N 1
ATOM 684 C CA . ALA A 1 85 ? 17.742 -11.121 -4.854 1.00 95.62 85 ALA A CA 1
ATOM 685 C C . ALA A 1 85 ? 16.547 -11.944 -5.369 1.00 95.62 85 ALA A C 1
ATOM 687 O O . ALA A 1 85 ? 16.422 -12.183 -6.573 1.00 95.62 85 ALA A O 1
ATOM 688 N N . VAL A 1 86 ? 15.626 -12.339 -4.482 1.00 95.94 86 VAL A N 1
ATOM 689 C CA . VAL A 1 86 ? 14.381 -13.029 -4.859 1.00 95.94 86 VAL A CA 1
ATOM 690 C C . VAL A 1 86 ? 13.444 -12.079 -5.602 1.00 95.94 86 VAL A C 1
ATOM 692 O O . VAL A 1 86 ? 12.838 -12.480 -6.598 1.00 95.94 86 VAL A O 1
ATOM 695 N N . LEU A 1 87 ? 13.331 -10.825 -5.155 1.00 95.62 87 LEU A N 1
ATOM 696 C CA . LEU A 1 87 ? 12.507 -9.809 -5.818 1.00 95.62 87 LEU A CA 1
ATOM 697 C C . LEU A 1 87 ? 13.017 -9.503 -7.232 1.00 95.62 87 LEU A C 1
ATOM 699 O O . LEU A 1 87 ? 12.227 -9.513 -8.178 1.00 95.62 87 LEU A O 1
ATOM 703 N N . LEU A 1 88 ? 14.330 -9.313 -7.384 1.00 96.75 88 LEU A N 1
ATOM 704 C CA . LEU A 1 88 ? 14.990 -9.083 -8.671 1.00 96.75 88 LEU A CA 1
ATOM 705 C C . LEU A 1 88 ? 14.796 -10.269 -9.618 1.00 96.75 88 LEU A C 1
ATOM 707 O O . LEU A 1 88 ? 14.367 -10.082 -10.758 1.00 96.75 88 LEU A O 1
ATOM 711 N N . LYS A 1 89 ? 15.007 -11.500 -9.132 1.00 96.88 89 LYS A N 1
ATOM 712 C CA . LYS A 1 89 ? 14.765 -12.718 -9.916 1.00 96.88 89 LYS A CA 1
ATOM 713 C C . LYS A 1 89 ? 13.314 -12.800 -10.394 1.00 96.88 89 LYS A C 1
ATOM 715 O O . LYS A 1 89 ? 13.070 -12.973 -11.587 1.00 96.88 89 LYS A O 1
ATOM 720 N N . ARG A 1 90 ? 12.348 -12.621 -9.486 1.00 96.00 90 ARG A N 1
ATOM 721 C CA . ARG A 1 90 ? 10.917 -12.643 -9.831 1.00 96.00 90 ARG A CA 1
ATOM 722 C C . ARG A 1 90 ? 10.568 -11.564 -10.849 1.00 96.00 90 ARG A C 1
ATOM 724 O O . ARG A 1 90 ? 9.789 -11.833 -11.753 1.00 96.00 90 ARG A O 1
ATOM 731 N N . ASN A 1 91 ? 11.130 -10.361 -10.729 1.00 96.19 91 ASN A N 1
ATOM 732 C CA . ASN A 1 91 ? 10.924 -9.288 -11.701 1.00 96.19 91 ASN A CA 1
ATOM 733 C C . ASN A 1 91 ? 11.491 -9.641 -13.084 1.00 96.19 91 ASN A C 1
ATOM 735 O O . ASN A 1 91 ? 10.813 -9.435 -14.089 1.00 96.19 91 ASN A O 1
ATOM 739 N N . ALA A 1 92 ? 12.685 -10.237 -13.145 1.00 95.12 92 ALA A N 1
ATOM 740 C CA . ALA A 1 92 ? 13.293 -10.680 -14.398 1.00 95.12 92 ALA A CA 1
ATOM 741 C C . ALA A 1 92 ? 12.457 -11.753 -15.123 1.00 95.12 92 ALA A C 1
ATOM 743 O O . ALA A 1 92 ? 12.436 -11.775 -16.357 1.00 95.12 92 ALA A O 1
ATOM 744 N N . GLU A 1 93 ? 11.733 -12.588 -14.373 1.00 96.69 93 GLU A N 1
ATOM 745 C CA . GLU A 1 93 ? 10.840 -13.645 -14.874 1.00 96.69 93 GLU A CA 1
ATOM 746 C C . GLU A 1 93 ? 9.440 -13.137 -15.284 1.00 96.69 93 GLU A C 1
ATOM 748 O O . GLU A 1 93 ? 8.676 -13.882 -15.900 1.00 96.69 93 GLU A O 1
ATOM 753 N N . ARG A 1 94 ? 9.080 -11.874 -14.992 1.00 93.81 94 ARG A N 1
ATOM 754 C CA . ARG A 1 94 ? 7.764 -11.322 -15.368 1.00 93.81 94 ARG A CA 1
ATOM 755 C C . ARG A 1 94 ? 7.602 -11.211 -16.893 1.00 93.81 94 ARG A C 1
ATOM 757 O O . ARG A 1 94 ? 8.584 -10.981 -17.604 1.00 93.81 94 ARG A O 1
ATOM 764 N N . PRO A 1 95 ? 6.364 -11.286 -17.419 1.00 92.56 95 PRO A N 1
ATOM 765 C CA . PRO A 1 95 ? 6.098 -11.031 -18.832 1.00 92.56 95 PRO A CA 1
ATOM 766 C C . PRO A 1 95 ? 6.613 -9.655 -19.299 1.00 92.56 95 PRO A C 1
ATOM 768 O O . PRO A 1 95 ? 6.648 -8.708 -18.500 1.00 92.56 95 PRO A O 1
ATOM 771 N N . PRO A 1 96 ? 6.977 -9.503 -20.588 1.00 85.44 96 PRO A N 1
ATOM 772 C CA . PRO A 1 96 ? 7.277 -8.196 -21.171 1.00 85.44 96 PRO A CA 1
ATOM 773 C C . PRO A 1 96 ? 6.156 -7.184 -20.880 1.00 85.44 96 PRO A C 1
ATOM 775 O O . PRO A 1 96 ? 4.978 -7.525 -20.956 1.00 85.44 96 PRO A O 1
ATOM 778 N N . GLY A 1 97 ? 6.516 -5.957 -20.492 1.00 83.44 97 GLY A N 1
ATOM 779 C CA . GLY A 1 97 ? 5.552 -4.922 -20.085 1.00 83.44 97 GLY A CA 1
ATOM 780 C C . GLY A 1 97 ? 5.029 -5.031 -18.644 1.00 83.44 97 GLY A C 1
ATOM 781 O O . GLY A 1 97 ? 4.239 -4.198 -18.222 1.00 83.44 97 GLY A O 1
ATOM 782 N N . LYS A 1 98 ? 5.457 -6.031 -17.859 1.00 86.56 98 LYS A N 1
ATOM 783 C CA . LYS A 1 98 ? 5.194 -6.122 -16.402 1.00 86.56 98 LYS A CA 1
ATOM 784 C C . LYS A 1 98 ? 6.464 -6.066 -15.548 1.00 86.56 98 LYS A C 1
ATOM 786 O O . LYS A 1 98 ? 6.384 -6.048 -14.317 1.00 86.56 98 LYS A O 1
ATOM 791 N N . LYS A 1 99 ? 7.626 -6.056 -16.203 1.00 92.25 99 LYS A N 1
ATOM 792 C CA . LYS A 1 99 ? 8.919 -5.801 -15.567 1.00 92.25 99 LYS A CA 1
ATOM 793 C C . LYS A 1 99 ? 9.009 -4.326 -15.199 1.00 92.25 99 LYS A C 1
ATOM 795 O O . LYS A 1 99 ? 8.580 -3.475 -15.977 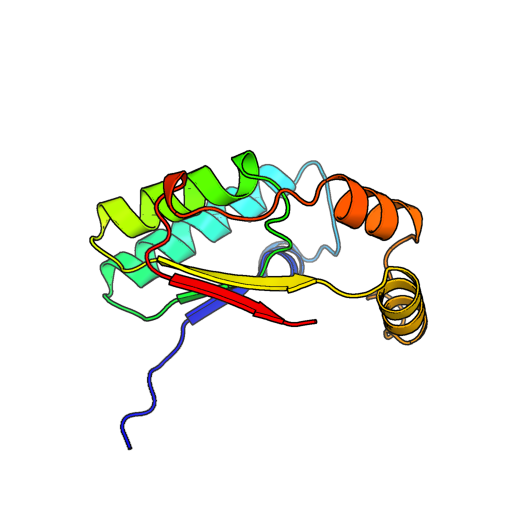1.00 92.25 99 LYS A O 1
ATOM 800 N N . VAL A 1 100 ? 9.585 -4.049 -14.041 1.00 91.38 100 VAL A N 1
ATOM 801 C CA . VAL A 1 100 ? 9.992 -2.699 -13.644 1.00 91.38 100 VAL A CA 1
ATOM 802 C C . VAL A 1 100 ? 11.516 -2.593 -13.692 1.00 91.38 100 VAL A C 1
ATOM 804 O O . VAL A 1 100 ? 12.186 -3.627 -13.593 1.00 91.38 100 VAL A O 1
ATOM 807 N N . PRO A 1 101 ? 12.078 -1.388 -13.856 1.00 94.25 101 PRO A N 1
ATOM 808 C CA . PRO A 1 101 ? 13.511 -1.182 -13.689 1.00 94.25 101 PRO A CA 1
ATOM 809 C C . PRO A 1 101 ? 13.993 -1.642 -12.300 1.00 94.25 101 PRO A C 1
ATOM 811 O O . PRO A 1 101 ? 13.234 -1.597 -11.327 1.00 94.25 101 PRO A O 1
ATOM 814 N N . GLU A 1 102 ? 15.228 -2.139 -12.199 1.00 95.69 102 GLU A N 1
ATOM 815 C CA . GLU A 1 102 ? 15.758 -2.690 -10.940 1.00 95.69 102 GLU A CA 1
ATOM 816 C C . GLU A 1 102 ? 15.876 -1.622 -9.850 1.00 95.69 102 GLU A C 1
ATOM 818 O O . GLU A 1 102 ? 15.630 -1.907 -8.679 1.00 95.69 102 GLU A O 1
ATOM 823 N N . GLU A 1 103 ? 16.188 -0.385 -10.236 1.00 95.81 103 GLU A N 1
ATOM 824 C CA . GLU A 1 103 ? 16.246 0.774 -9.351 1.00 95.81 103 GLU A CA 1
ATOM 825 C C . GLU A 1 103 ? 14.929 0.986 -8.600 1.00 95.81 103 GLU A C 1
ATOM 827 O O . GLU A 1 103 ? 14.956 1.229 -7.399 1.00 95.81 103 GLU A O 1
ATOM 832 N N . VAL A 1 104 ? 13.779 0.753 -9.243 1.00 93.38 104 VAL A N 1
ATOM 833 C CA . VAL A 1 104 ? 12.460 0.870 -8.599 1.00 93.38 104 VAL A CA 1
ATOM 834 C C . VAL A 1 104 ? 12.288 -0.190 -7.509 1.00 93.38 104 VAL A C 1
ATOM 836 O O . VAL A 1 104 ? 11.673 0.067 -6.476 1.00 93.38 104 VAL A O 1
ATOM 839 N N . ILE A 1 105 ? 12.832 -1.396 -7.702 1.00 95.44 105 ILE A N 1
ATOM 840 C CA . ILE A 1 105 ? 12.786 -2.452 -6.678 1.00 95.44 105 ILE A CA 1
ATOM 841 C C . ILE A 1 105 ? 13.659 -2.062 -5.493 1.00 95.44 105 ILE A C 1
ATOM 843 O O . ILE A 1 105 ? 13.223 -2.200 -4.350 1.00 95.44 105 ILE A O 1
ATOM 847 N N . TRP A 1 106 ? 14.864 -1.557 -5.757 1.00 96.06 106 TRP A N 1
ATOM 848 C CA . TRP A 1 106 ? 15.765 -1.088 -4.709 1.00 96.06 106 TRP A CA 1
ATOM 849 C C . TRP A 1 106 ? 15.175 0.075 -3.920 1.00 96.06 106 TRP A C 1
ATOM 851 O O . TRP A 1 106 ? 15.195 0.016 -2.693 1.00 96.06 106 TRP A O 1
ATOM 861 N N . GLU A 1 107 ? 14.566 1.052 -4.593 1.00 94.56 107 GLU A N 1
ATOM 862 C CA . GLU A 1 107 ? 13.815 2.132 -3.949 1.00 94.56 107 GLU A CA 1
ATOM 863 C C . GLU A 1 107 ? 12.742 1.565 -3.015 1.00 94.56 107 GLU A C 1
ATOM 865 O O . GLU A 1 107 ? 12.694 1.929 -1.848 1.00 94.56 107 GLU A O 1
ATOM 870 N N . LYS A 1 108 ? 11.925 0.596 -3.459 1.00 94.12 108 LYS A N 1
ATOM 871 C CA . LYS A 1 108 ? 10.887 0.003 -2.591 1.00 94.12 108 LYS A CA 1
ATOM 872 C C . LYS A 1 108 ? 11.421 -0.817 -1.428 1.00 94.12 108 LYS A C 1
ATOM 874 O O . LYS A 1 108 ? 10.770 -0.862 -0.387 1.00 94.12 108 LYS A O 1
ATOM 879 N N . VAL A 1 109 ? 12.579 -1.451 -1.578 1.00 94.31 109 VAL A N 1
ATOM 880 C CA . VAL A 1 109 ? 13.257 -2.118 -0.460 1.00 94.31 109 VAL A CA 1
ATOM 881 C C . VAL A 1 109 ? 13.787 -1.086 0.538 1.00 94.31 109 VAL A C 1
ATOM 883 O O . VAL A 1 109 ? 13.656 -1.297 1.741 1.00 94.31 109 VAL A O 1
ATOM 886 N N . GLN A 1 110 ? 14.352 0.023 0.059 1.00 94.81 110 GLN A N 1
ATOM 887 C CA . GLN A 1 110 ? 14.890 1.095 0.902 1.00 94.81 110 GLN A CA 1
ATOM 888 C C . GLN A 1 110 ? 13.789 1.893 1.612 1.00 94.81 110 GLN A C 1
ATOM 890 O O . GLN A 1 110 ? 13.942 2.219 2.785 1.00 94.81 110 GLN A O 1
ATOM 895 N N . ASP A 1 111 ? 12.669 2.137 0.932 1.00 94.56 111 ASP A N 1
ATOM 896 C CA . ASP A 1 111 ? 11.475 2.814 1.454 1.00 94.56 111 ASP A CA 1
ATOM 897 C C . ASP A 1 111 ? 10.703 1.970 2.486 1.00 94.56 111 ASP A C 1
ATOM 899 O O . ASP A 1 111 ? 9.709 2.440 3.039 1.00 94.56 111 ASP A O 1
ATOM 903 N N . MET A 1 112 ? 11.053 0.695 2.686 1.00 95.50 112 MET A N 1
ATOM 904 C CA . MET A 1 112 ? 10.265 -0.206 3.526 1.00 95.50 112 MET A CA 1
ATOM 905 C C . MET A 1 112 ? 10.328 0.207 5.001 1.00 95.50 112 MET A C 1
ATOM 907 O O . MET A 1 112 ? 11.298 -0.055 5.711 1.00 95.50 112 MET A O 1
ATOM 911 N N . GLU A 1 113 ? 9.222 0.752 5.492 1.00 97.12 113 GLU A N 1
ATOM 912 C CA . GLU A 1 113 ? 8.977 1.030 6.900 1.00 97.12 113 GLU A CA 1
ATOM 913 C C . GLU A 1 113 ? 8.079 -0.069 7.479 1.00 97.12 113 GLU A C 1
ATOM 915 O O . GLU A 1 113 ? 6.901 -0.173 7.118 1.00 97.12 113 GLU A O 1
ATOM 920 N N . ILE A 1 114 ? 8.623 -0.892 8.385 1.00 96.62 114 ILE A N 1
ATOM 921 C CA . ILE A 1 114 ? 7.896 -2.017 8.996 1.00 96.62 114 ILE A CA 1
ATOM 922 C C . ILE A 1 114 ? 6.623 -1.506 9.685 1.00 96.62 114 ILE A C 1
ATOM 924 O O . ILE A 1 114 ? 6.724 -0.620 10.539 1.00 96.62 114 ILE A O 1
ATOM 928 N N . PRO A 1 115 ? 5.435 -2.052 9.357 1.00 97.31 115 PRO A N 1
ATOM 929 C CA . PRO A 1 115 ? 4.204 -1.562 9.943 1.00 97.31 115 PRO A CA 1
ATOM 930 C C . PRO A 1 115 ? 4.139 -1.835 11.441 1.00 97.31 115 PRO A C 1
ATOM 932 O O . PRO A 1 115 ? 4.652 -2.841 11.938 1.00 97.31 115 PRO A O 1
ATOM 935 N N . SER A 1 116 ? 3.457 -0.947 12.156 1.00 97.94 116 SER A N 1
ATOM 936 C CA . SER A 1 116 ? 3.272 -1.036 13.602 1.00 97.94 116 SER A CA 1
ATOM 937 C C . SER A 1 116 ? 1.818 -0.810 14.009 1.00 97.94 116 SER A C 1
ATOM 939 O O . SER A 1 116 ? 1.056 -0.121 13.332 1.00 97.94 116 SER A O 1
ATOM 941 N N . PHE A 1 117 ? 1.425 -1.343 15.167 1.00 98.12 117 PHE A N 1
ATOM 942 C CA . PHE A 1 117 ? 0.083 -1.121 15.718 1.00 98.12 117 PHE A CA 1
ATOM 943 C C . PHE A 1 117 ? -0.205 0.364 16.020 1.00 98.12 117 PHE A C 1
ATOM 945 O O . PHE A 1 117 ? -1.366 0.761 16.058 1.00 98.12 117 PHE A O 1
ATOM 952 N N . GLN A 1 118 ? 0.828 1.206 16.179 1.00 97.75 118 GLN A N 1
ATOM 953 C CA . GLN A 1 118 ? 0.670 2.652 16.401 1.00 97.75 118 GLN A CA 1
ATOM 954 C C . GLN A 1 118 ? 0.069 3.378 15.191 1.00 97.75 118 GLN A C 1
ATOM 956 O O . GLN A 1 118 ? -0.551 4.424 15.357 1.00 97.75 118 GLN A O 1
ATOM 961 N N . GLU A 1 119 ? 0.209 2.819 13.987 1.00 98.00 119 GLU A N 1
ATOM 962 C CA . GLU A 1 119 ? -0.420 3.364 12.780 1.00 98.00 119 GLU A CA 1
ATOM 963 C C . GLU A 1 119 ? -1.939 3.139 12.759 1.00 98.00 119 GLU A C 1
ATOM 965 O O . GLU A 1 119 ? -2.637 3.817 12.012 1.00 98.00 119 GLU A O 1
ATOM 970 N N . GLY A 1 120 ? -2.454 2.208 13.574 1.00 97.88 120 GLY A N 1
ATOM 971 C CA . GLY A 1 120 ? -3.874 1.852 13.636 1.00 97.88 120 GLY A CA 1
ATOM 972 C C . GLY A 1 120 ? -4.228 0.495 13.022 1.00 97.88 120 GLY A C 1
ATOM 973 O O . GLY A 1 120 ? -5.410 0.213 12.827 1.00 97.88 120 GLY A O 1
ATOM 974 N N . PHE A 1 121 ? -3.242 -0.355 12.724 1.00 98.50 121 PHE A N 1
ATOM 975 C CA . PHE A 1 121 ? -3.497 -1.756 12.380 1.00 98.50 121 PHE A CA 1
ATOM 976 C C . PHE A 1 121 ? -4.065 -2.520 13.580 1.00 98.50 121 PHE A C 1
ATOM 978 O O . PHE A 1 121 ? -3.607 -2.339 14.702 1.00 98.50 121 PHE A O 1
ATOM 985 N N . ASP A 1 122 ? -5.024 -3.409 13.335 1.00 98.50 122 ASP A N 1
ATOM 986 C CA . ASP A 1 122 ? -5.550 -4.353 14.330 1.00 98.50 122 ASP A CA 1
ATOM 987 C C . ASP A 1 122 ? -4.802 -5.692 14.273 1.00 98.50 122 ASP A C 1
ATOM 989 O O . ASP A 1 122 ? -4.726 -6.427 15.258 1.00 98.50 122 ASP A O 1
ATOM 993 N N . ARG A 1 123 ? -4.212 -6.008 13.114 1.00 98.38 123 ARG A N 1
ATOM 994 C CA . ARG A 1 123 ? -3.411 -7.213 12.894 1.00 98.38 123 ARG A CA 1
ATOM 995 C C . ARG A 1 123 ? -2.277 -6.946 11.913 1.00 98.38 123 ARG A C 1
ATOM 997 O O . ARG A 1 123 ? -2.442 -6.216 10.940 1.00 98.38 123 ARG A O 1
ATOM 1004 N N . ILE A 1 124 ? -1.124 -7.556 12.172 1.00 98.38 124 ILE A N 1
ATOM 1005 C CA . ILE A 1 124 ? 0.052 -7.483 11.304 1.00 98.38 124 ILE A CA 1
ATOM 1006 C C . ILE A 1 124 ? 0.570 -8.902 11.095 1.00 98.38 124 ILE A C 1
ATOM 1008 O O . ILE A 1 124 ? 0.878 -9.607 12.057 1.00 98.38 124 ILE A O 1
ATOM 1012 N N . LEU A 1 125 ? 0.658 -9.314 9.835 1.00 98.00 125 LEU A N 1
ATOM 1013 C CA . LEU A 1 125 ? 1.221 -10.585 9.408 1.00 98.00 125 LEU A CA 1
ATOM 1014 C C . LEU A 1 125 ? 2.465 -10.340 8.573 1.00 98.00 125 LEU A C 1
ATOM 1016 O O . LEU A 1 125 ? 2.430 -9.579 7.612 1.00 98.00 125 LEU A O 1
ATOM 1020 N N . ILE A 1 126 ? 3.552 -11.018 8.925 1.00 96.50 126 ILE A N 1
ATOM 1021 C CA . ILE A 1 126 ? 4.826 -10.913 8.220 1.00 96.50 126 ILE A CA 1
ATOM 1022 C C . ILE A 1 126 ? 5.161 -12.273 7.614 1.00 96.50 126 ILE A C 1
ATOM 1024 O O . ILE A 1 126 ? 5.294 -13.262 8.334 1.00 96.50 126 ILE A O 1
ATOM 1028 N N . TYR A 1 127 ? 5.339 -12.293 6.296 1.00 95.06 127 TYR A N 1
ATOM 1029 C CA . TYR A 1 127 ? 5.774 -13.443 5.513 1.00 95.06 127 TYR A CA 1
ATOM 1030 C C . TYR A 1 127 ? 7.195 -13.213 5.006 1.00 95.06 127 TYR A C 1
ATOM 1032 O O . TYR A 1 127 ? 7.518 -12.129 4.512 1.00 95.06 127 TYR A O 1
ATOM 1040 N N . ARG A 1 128 ? 8.037 -14.237 5.147 1.00 88.06 128 ARG A N 1
ATOM 1041 C CA . ARG A 1 128 ? 9.446 -14.251 4.743 1.00 88.06 128 ARG A CA 1
ATOM 1042 C C . ARG A 1 128 ? 9.690 -15.325 3.700 1.00 88.06 128 ARG A C 1
ATOM 1044 O O . ARG A 1 128 ? 8.952 -16.330 3.728 1.00 88.06 128 ARG A O 1
#

Solvent-accessible surface area (backbone atoms only — not comparable to full-atom values): 7798 Å² total; per-residue (Å²): 130,87,79,77,71,64,46,75,48,38,60,64,54,42,28,41,77,73,69,71,35,88,79,53,83,88,48,44,67,57,44,54,51,50,53,50,52,53,48,53,54,37,45,74,66,73,44,51,72,45,77,50,65,84,64,32,33,62,79,64,39,46,68,55,44,55,52,38,51,76,64,72,46,86,38,72,45,82,42,80,58,67,60,68,70,58,53,52,52,54,39,71,71,40,58,92,93,67,51,71,65,68,67,62,54,51,48,50,62,71,48,51,47,84,86,53,64,88,75,62,42,77,42,80,46,82,46,114

Foldseek 3Di:
DPDQPEAEQELCCLCCVVVVHNDDPVCVVVSVVVSLVVLLVCLVVVGHYDYDDLCQALVSCLSSLVSCVVSPHAAEAEAEDDDLVVVVVVLVVDPPSSRDPSVVSVVSNVSHDQDDCVSPHPYYHYDD